Protein AF-A0A6N7X0H2-F1 (afdb_monomer_lite)

InterPro domains:
  IPR018573 Restriction endonuclease, type II, AlwI [PF09491] (35-147)

Secondary structure (DSSP, 8-state):
---HHHHHHHHHHHTHHHHHHT----SSS---SHHHHHHHHHHHHHHHHHHHHHHHHHTSSEEE-TTS-EEE-GGGHHHHHHHHHHS--SPP-SS--HHHHHHHHT-TT-S--GGGSHHHHHHHHHHTT----TTS-HHHHHHHHHHHHHHHHHHHHHHHHHHHHT--

Foldseek 3Di:
DPDPVNQLVVLCVVCVVVQVVQPLDDDPDDDRHPSSSSVVVVVVVVVVVVVVVVVVVVVVQWDDDVPRDIDGDPLCVVQVVCCVVQPDPDDDDPPDDPVVVCCVVPDPPPPPTLLVDQVSLQVSQVVLPHGDDPPDDSVVSVVVSVVSVVVVVVVVVVVVVVVVVVVD

Organism: Streptococcus alactolyticus (NCBI:txid29389)

Radius of gyration: 22.99 Å; chains: 1; bounding box: 48×60×55 Å

Structure (mmCIF, N/CA/C/O backbone):
data_AF-A0A6N7X0H2-F1
#
_entry.id   AF-A0A6N7X0H2-F1
#
loop_
_atom_site.group_PDB
_atom_site.id
_atom_site.type_symbol
_atom_site.label_atom_id
_atom_site.label_alt_id
_atom_site.label_comp_id
_atom_site.label_asym_id
_atom_site.label_entity_id
_atom_site.label_seq_id
_atom_site.pdbx_PDB_ins_code
_atom_site.Cartn_x
_atom_site.Cartn_y
_atom_site.Cartn_z
_atom_site.occupancy
_atom_site.B_iso_or_equiv
_atom_site.auth_seq_id
_atom_site.auth_comp_id
_atom_site.auth_asym_id
_atom_site.auth_atom_id
_atom_site.pdbx_PDB_model_num
ATOM 1 N N . MET A 1 1 ? -10.252 18.148 11.008 1.00 48.66 1 MET A N 1
ATOM 2 C CA . MET A 1 1 ? -10.198 17.078 12.023 1.00 48.66 1 MET A CA 1
ATOM 3 C C . MET A 1 1 ? -11.648 16.725 12.256 1.00 48.66 1 MET A C 1
ATOM 5 O O . MET A 1 1 ? -12.401 17.660 12.492 1.00 48.66 1 MET A O 1
ATOM 9 N N . PHE A 1 2 ? -12.069 15.478 12.023 1.00 58.56 2 PHE A N 1
ATOM 10 C CA . PHE A 1 2 ? -13.426 15.099 12.422 1.00 58.56 2 PHE A CA 1
ATOM 11 C C . PHE A 1 2 ? -13.515 15.310 13.927 1.00 58.56 2 PHE A C 1
ATOM 13 O O . PHE A 1 2 ? -12.590 14.937 14.649 1.00 58.56 2 PHE A O 1
ATOM 20 N N . ASP A 1 3 ? -14.557 16.001 14.350 1.00 81.06 3 ASP A N 1
ATOM 21 C CA . ASP A 1 3 ? -14.792 16.275 15.751 1.00 81.06 3 ASP A CA 1
ATOM 22 C C . ASP A 1 3 ? -14.958 14.948 16.522 1.00 81.06 3 ASP A C 1
ATOM 24 O O . ASP A 1 3 ? -15.542 13.984 16.016 1.00 81.06 3 ASP A O 1
ATOM 28 N N . TYR A 1 4 ? -14.359 14.876 17.712 1.00 80.06 4 TYR A N 1
ATOM 29 C CA . TYR A 1 4 ? -14.315 13.655 18.517 1.00 80.06 4 TYR A CA 1
ATOM 30 C C . TYR A 1 4 ? -15.725 13.201 18.907 1.00 80.06 4 TYR A C 1
ATOM 32 O O . TYR A 1 4 ? -16.016 12.004 18.870 1.00 80.06 4 TYR A O 1
ATOM 40 N N . GLU A 1 5 ? -16.615 14.146 19.214 1.00 83.00 5 GLU A N 1
ATOM 41 C CA . GLU A 1 5 ? -18.004 13.840 19.560 1.00 83.00 5 GLU A CA 1
ATOM 42 C C . GLU A 1 5 ? -18.747 13.250 18.360 1.00 83.00 5 GLU A C 1
ATOM 44 O O . GLU A 1 5 ? -19.445 12.244 18.489 1.00 83.00 5 GLU A O 1
ATOM 49 N N . THR A 1 6 ? -18.512 13.796 17.165 1.00 85.50 6 THR A N 1
ATOM 50 C CA . THR A 1 6 ? -19.048 13.245 15.913 1.00 85.50 6 THR A CA 1
ATOM 51 C C . THR A 1 6 ? -18.608 11.791 15.696 1.00 85.50 6 THR A C 1
ATOM 53 O O . THR A 1 6 ? -19.434 10.929 15.397 1.00 85.50 6 THR A O 1
ATOM 56 N N . GLN A 1 7 ? -17.318 11.488 15.879 1.00 83.00 7 GLN A N 1
ATOM 57 C CA . GLN A 1 7 ? -16.803 10.119 15.742 1.00 83.00 7 GLN A CA 1
ATOM 58 C C . GLN A 1 7 ? -17.394 9.175 16.792 1.00 83.00 7 GLN A C 1
ATOM 60 O O . GLN A 1 7 ? -17.749 8.040 16.476 1.00 83.00 7 GLN A O 1
ATOM 65 N N . LEU A 1 8 ? -17.521 9.649 18.031 1.00 83.44 8 LEU A N 1
ATOM 66 C CA . LEU A 1 8 ? -18.106 8.885 19.121 1.00 83.44 8 LEU A CA 1
ATOM 67 C C . LEU A 1 8 ? -19.571 8.530 18.839 1.00 83.44 8 LEU A C 1
ATOM 69 O O . LEU A 1 8 ? -19.976 7.402 19.106 1.00 83.44 8 LEU A O 1
ATOM 73 N N . ASN A 1 9 ? -20.347 9.454 18.271 1.00 86.06 9 ASN A N 1
ATOM 74 C CA . ASN A 1 9 ? -21.750 9.216 17.929 1.00 86.06 9 ASN A CA 1
ATOM 75 C C . ASN A 1 9 ? -21.906 8.167 16.820 1.00 86.06 9 ASN A C 1
ATOM 77 O O . ASN A 1 9 ? -22.662 7.217 17.001 1.00 86.06 9 ASN A O 1
ATOM 81 N N . VAL A 1 10 ? -21.120 8.258 15.741 1.00 87.94 10 VAL A N 1
ATOM 82 C CA . VAL A 1 10 ? -21.112 7.234 14.675 1.00 87.94 10 VAL A CA 1
ATOM 83 C C . VAL A 1 10 ? -20.763 5.856 15.238 1.00 87.94 10 VAL A C 1
ATOM 85 O O . VAL A 1 10 ? -21.373 4.851 14.885 1.00 87.94 10 VAL A O 1
ATOM 88 N N . PHE A 1 11 ? -19.783 5.793 16.139 1.00 86.62 11 PHE A N 1
ATOM 89 C CA . PHE A 1 11 ? -19.382 4.533 16.754 1.00 86.62 11 PHE A CA 1
ATOM 90 C C . PHE A 1 11 ? -20.461 3.981 17.700 1.00 86.62 11 PHE A C 1
ATOM 92 O O . PHE A 1 11 ? -20.690 2.774 17.702 1.00 86.62 11 PHE A O 1
ATOM 99 N N . LYS A 1 12 ? -21.171 4.830 18.453 1.00 85.44 12 LYS A N 1
ATOM 100 C CA . LYS A 1 12 ? -22.314 4.392 19.273 1.00 85.44 12 LYS A CA 1
ATOM 101 C C . LYS A 1 12 ? -23.411 3.754 18.425 1.00 85.44 12 LYS A C 1
ATOM 103 O O . LYS A 1 12 ? -23.966 2.745 18.840 1.00 85.44 12 LYS A O 1
ATOM 108 N N . GLU A 1 13 ? -23.692 4.311 17.250 1.00 90.00 13 GLU A N 1
ATOM 109 C CA . GLU A 1 13 ? -24.655 3.728 16.312 1.00 90.00 13 GLU A CA 1
ATOM 110 C C . GLU A 1 13 ? -24.152 2.398 15.736 1.00 90.00 13 GLU A C 1
ATOM 112 O O . GLU A 1 13 ? -24.878 1.406 15.761 1.00 90.00 13 GLU A O 1
ATOM 117 N N . LEU A 1 14 ? -22.894 2.349 15.280 1.00 89.94 14 LEU A N 1
ATOM 118 C CA . LEU A 1 14 ? -22.295 1.159 14.665 1.00 89.94 14 LEU A CA 1
ATOM 119 C C . LEU A 1 14 ? -22.231 -0.047 15.614 1.00 89.94 14 LEU A C 1
ATOM 121 O O . LEU A 1 14 ? -22.337 -1.181 15.161 1.00 89.94 14 LEU A O 1
ATOM 125 N N . TYR A 1 15 ? -22.028 0.202 16.909 1.00 89.50 15 TYR A N 1
ATOM 126 C CA . TYR A 1 15 ? -21.874 -0.824 17.944 1.00 89.50 15 TYR A CA 1
ATOM 127 C C . TYR A 1 15 ? -23.073 -0.887 18.904 1.00 89.50 15 TYR A C 1
ATOM 129 O O . TYR A 1 15 ? -22.933 -1.343 20.042 1.00 89.50 15 TYR A O 1
ATOM 137 N N . ASN A 1 16 ? -24.239 -0.385 18.489 1.00 90.38 16 ASN A N 1
ATOM 138 C CA . ASN A 1 16 ? -25.418 -0.304 19.351 1.00 90.38 16 ASN A CA 1
ATOM 139 C C . ASN A 1 16 ? -25.868 -1.683 19.866 1.00 90.38 16 ASN A C 1
ATOM 141 O O . ASN A 1 16 ? -26.259 -1.813 21.022 1.00 90.38 16 ASN A O 1
ATOM 145 N N . ASP A 1 17 ? -25.756 -2.720 19.040 1.00 91.31 17 ASP A N 1
ATOM 146 C CA . ASP A 1 17 ? -26.008 -4.115 19.408 1.00 91.31 17 ASP A CA 1
ATOM 147 C C . ASP A 1 17 ? -25.116 -4.574 20.575 1.00 91.31 17 ASP A C 1
ATOM 149 O O . ASP A 1 17 ? -25.614 -5.070 21.585 1.00 91.31 17 ASP A O 1
ATOM 153 N N . ILE A 1 18 ? -23.807 -4.325 20.491 1.00 88.25 18 ILE A N 1
ATOM 154 C CA . ILE A 1 18 ? -22.844 -4.658 21.549 1.00 88.25 18 ILE A CA 1
ATOM 155 C C . ILE A 1 18 ? -23.145 -3.865 22.826 1.00 88.25 18 ILE A C 1
ATOM 157 O O . ILE A 1 18 ? -23.057 -4.403 23.931 1.00 88.25 18 ILE A O 1
ATOM 161 N N . ILE A 1 19 ? -23.517 -2.589 22.682 1.00 87.69 19 ILE A N 1
ATOM 162 C CA . ILE A 1 19 ? -23.865 -1.720 23.811 1.00 87.69 19 ILE A CA 1
ATOM 163 C C . ILE A 1 19 ? -25.116 -2.230 24.529 1.00 87.69 19 ILE A C 1
ATOM 165 O O . ILE A 1 19 ? -25.112 -2.298 25.758 1.00 87.69 19 ILE A O 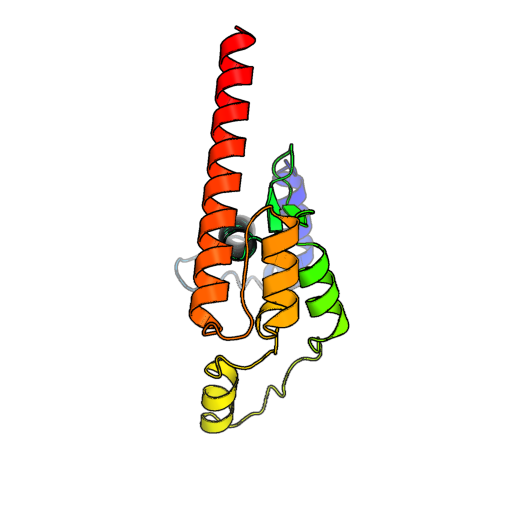1
ATOM 169 N N . GLN A 1 20 ? -26.155 -2.623 23.789 1.00 90.25 20 GLN A N 1
ATOM 170 C CA . GLN A 1 20 ? -27.385 -3.183 24.358 1.00 90.25 20 GLN A CA 1
ATOM 171 C C . GLN A 1 20 ? -27.148 -4.528 25.049 1.00 90.25 20 GLN A C 1
ATOM 173 O O . GLN A 1 20 ? -27.754 -4.801 26.082 1.00 90.25 20 GLN A O 1
ATOM 178 N N . LEU A 1 21 ? -26.236 -5.343 24.515 1.00 91.38 21 LEU A N 1
ATOM 179 C CA . LEU A 1 21 ? -25.823 -6.606 25.128 1.00 91.38 21 LEU A CA 1
ATOM 180 C C . LEU A 1 21 ? -24.943 -6.414 26.375 1.00 91.38 21 LEU A C 1
ATOM 182 O O . LEU A 1 21 ? -24.752 -7.363 27.133 1.00 91.38 21 LEU A O 1
ATOM 186 N N . GLY A 1 22 ? -24.387 -5.216 26.591 1.00 88.00 22 GLY A N 1
ATOM 187 C CA . GLY A 1 22 ? -23.476 -4.926 27.700 1.00 88.00 22 GLY A CA 1
ATOM 188 C C . GLY A 1 22 ? -22.136 -5.666 27.617 1.00 88.00 22 GLY A C 1
ATOM 189 O O . GLY A 1 22 ? -21.403 -5.728 28.605 1.00 88.00 22 GLY A O 1
ATOM 190 N N . ASP A 1 23 ? -21.797 -6.239 26.456 1.00 86.75 23 ASP A N 1
ATOM 191 C CA . ASP A 1 23 ? -20.585 -7.038 26.282 1.00 86.75 23 ASP A CA 1
ATOM 192 C C . ASP A 1 23 ? -19.384 -6.166 25.897 1.00 86.75 23 ASP A C 1
ATOM 194 O O . ASP A 1 23 ? -18.944 -6.101 24.748 1.00 86.75 23 ASP A O 1
ATOM 198 N N . PHE A 1 24 ? -18.824 -5.483 26.894 1.00 88.88 24 PHE A N 1
ATOM 199 C CA . PHE A 1 24 ? -17.668 -4.605 26.705 1.00 88.88 24 PHE A CA 1
ATOM 200 C C . PHE A 1 24 ? -16.322 -5.326 26.806 1.00 88.88 24 PHE A C 1
ATOM 202 O O . PHE A 1 24 ? -15.279 -4.674 26.889 1.00 88.88 24 PHE A O 1
ATOM 209 N N . ARG A 1 25 ? -16.289 -6.663 26.800 1.00 86.81 25 ARG A N 1
ATOM 210 C CA . ARG A 1 25 ? -15.037 -7.410 26.971 1.00 86.81 25 ARG A CA 1
ATOM 211 C C . ARG A 1 25 ? -14.032 -7.034 25.877 1.00 86.81 25 ARG A C 1
ATOM 213 O O . ARG A 1 25 ? -14.336 -7.025 24.685 1.00 86.81 25 ARG A O 1
ATOM 220 N N . THR A 1 26 ? -12.801 -6.716 26.283 1.00 84.94 26 THR A N 1
ATOM 221 C CA . THR A 1 26 ? -11.688 -6.478 25.352 1.00 84.94 26 THR A CA 1
ATOM 222 C C . THR A 1 26 ? -10.487 -7.334 25.725 1.00 84.94 26 THR A C 1
ATOM 224 O O . THR A 1 26 ? -10.320 -7.691 26.886 1.00 84.94 26 THR A O 1
ATOM 227 N N . ARG A 1 27 ? -9.659 -7.673 24.729 1.00 83.62 27 ARG A N 1
ATOM 228 C CA . ARG A 1 27 ? -8.566 -8.650 24.858 1.00 83.62 27 ARG A CA 1
ATOM 229 C C . ARG A 1 27 ? -7.528 -8.291 25.927 1.00 83.62 27 ARG A C 1
ATOM 231 O O . ARG A 1 27 ? -7.004 -9.182 26.577 1.00 83.62 27 ARG A O 1
ATOM 238 N N . GLU A 1 28 ? -7.185 -7.011 26.047 1.00 81.62 28 GLU A N 1
ATOM 239 C CA . GLU A 1 28 ? -5.992 -6.580 26.795 1.00 81.62 28 GLU A CA 1
ATOM 240 C C . GLU A 1 28 ? -6.303 -5.991 28.167 1.00 81.62 28 GLU A C 1
ATOM 242 O O . GLU A 1 28 ? -5.530 -6.166 29.101 1.00 81.62 28 GLU A O 1
ATOM 247 N N . THR A 1 29 ? -7.410 -5.260 28.298 1.00 85.25 29 THR A N 1
ATOM 248 C CA . THR A 1 29 ? -7.769 -4.572 29.542 1.00 85.25 29 THR A CA 1
ATOM 249 C C . THR A 1 29 ? -9.263 -4.664 29.786 1.00 85.25 29 THR A C 1
ATOM 251 O O . THR A 1 29 ? -10.060 -4.667 28.847 1.00 85.25 29 THR A O 1
ATOM 254 N N . GLU A 1 30 ? -9.655 -4.692 31.055 1.00 86.50 30 GLU A N 1
ATOM 255 C CA . GLU A 1 30 ? -11.063 -4.617 31.422 1.00 86.50 30 GLU A CA 1
ATOM 256 C C . GLU A 1 30 ? -11.678 -3.303 30.905 1.00 86.50 30 GLU A C 1
ATOM 258 O O . GLU A 1 30 ? -11.019 -2.257 30.840 1.00 86.50 30 GLU A O 1
ATOM 263 N N . THR A 1 31 ? -12.930 -3.372 30.472 1.00 89.06 31 THR A N 1
ATOM 264 C CA . THR A 1 31 ? -13.722 -2.231 30.011 1.00 89.06 31 THR A CA 1
ATOM 265 C C . THR A 1 31 ? -15.097 -2.391 30.623 1.00 89.06 31 THR A C 1
ATOM 267 O O . THR A 1 31 ? -15.698 -3.454 30.470 1.00 89.06 31 THR A O 1
ATOM 270 N N . LYS A 1 32 ? -15.581 -1.372 31.332 1.00 86.31 32 LYS A N 1
ATOM 271 C CA . LYS A 1 32 ? -16.813 -1.500 32.126 1.00 86.31 32 LYS A CA 1
ATOM 272 C C . LYS A 1 32 ? -17.966 -0.697 31.558 1.00 86.31 32 LYS A C 1
ATOM 274 O O . LYS A 1 32 ? -19.117 -0.973 31.875 1.00 86.31 32 LYS A O 1
ATOM 279 N N . THR A 1 33 ? -17.663 0.290 30.722 1.00 88.25 33 THR A N 1
ATOM 280 C CA . THR A 1 33 ? -18.663 1.209 30.185 1.00 88.25 33 THR A CA 1
ATOM 281 C C . THR A 1 33 ? -18.622 1.258 28.664 1.00 88.25 33 THR A C 1
ATOM 283 O O . THR A 1 33 ? -17.577 1.056 28.036 1.00 88.25 33 THR A O 1
ATOM 286 N N . ALA A 1 34 ? -19.764 1.602 28.067 1.00 86.44 34 ALA A N 1
ATOM 287 C CA . ALA A 1 34 ? -19.864 1.847 26.634 1.00 86.44 34 ALA A CA 1
ATOM 288 C C . ALA A 1 34 ? -18.897 2.954 26.179 1.00 86.44 34 ALA A C 1
ATOM 290 O O . ALA A 1 34 ? -18.275 2.839 25.128 1.00 86.44 34 ALA A O 1
ATOM 291 N N . GLU A 1 35 ? -18.711 4.009 26.978 1.00 85.06 35 GLU A N 1
ATOM 292 C CA . GLU A 1 35 ? -17.813 5.113 26.631 1.00 85.06 35 GLU A CA 1
ATOM 293 C C . GLU A 1 35 ? -16.341 4.679 26.593 1.00 85.06 35 GLU A C 1
ATOM 295 O O . GLU A 1 35 ? -15.628 4.992 25.638 1.00 85.06 35 GLU A O 1
ATOM 300 N N . GLU A 1 36 ? -15.881 3.918 27.590 1.00 87.69 36 GLU A N 1
ATOM 301 C CA . GLU A 1 36 ? -14.529 3.348 27.589 1.00 87.69 36 GLU A CA 1
ATOM 302 C C . GLU A 1 36 ? -14.325 2.397 26.406 1.00 87.69 36 GLU A C 1
ATOM 304 O O . GLU A 1 36 ? -13.279 2.433 25.750 1.00 87.69 36 GLU A O 1
ATOM 309 N N . TYR A 1 37 ? -15.334 1.577 26.102 1.00 88.69 37 TYR A N 1
ATOM 310 C CA . TYR A 1 37 ? -15.314 0.655 24.972 1.00 88.69 37 TYR A CA 1
ATOM 311 C C . TYR A 1 37 ? -15.165 1.412 23.648 1.00 88.69 37 TYR A C 1
ATOM 313 O O . TYR A 1 37 ? -14.268 1.112 22.855 1.00 88.69 37 TYR A O 1
ATOM 321 N N . MET A 1 38 ? -15.956 2.468 23.448 1.00 88.12 38 MET A N 1
ATOM 322 C CA . MET A 1 38 ? -15.879 3.325 22.264 1.00 88.12 38 MET A CA 1
ATOM 323 C C . MET A 1 38 ? -14.546 4.071 22.166 1.00 88.12 38 MET A C 1
ATOM 325 O O . MET A 1 38 ? -13.936 4.091 21.096 1.00 88.12 38 MET A O 1
ATOM 329 N N . LYS A 1 39 ? -14.031 4.620 23.275 1.00 86.25 39 LYS A N 1
ATOM 330 C CA . LYS A 1 39 ? -12.702 5.257 23.322 1.00 86.25 39 LYS A CA 1
ATOM 331 C C . LYS A 1 39 ? -11.605 4.303 22.857 1.00 86.25 39 LYS A C 1
ATOM 333 O O . LYS A 1 39 ? -10.765 4.687 22.041 1.00 86.25 39 LYS A O 1
ATOM 338 N N . LYS A 1 40 ? -11.628 3.051 23.326 1.00 89.31 40 LYS A N 1
ATOM 339 C CA . LYS A 1 40 ? -10.673 2.022 22.889 1.00 89.31 40 LYS A CA 1
ATOM 340 C C . LYS A 1 40 ? -10.825 1.713 21.397 1.00 89.31 40 LYS A C 1
ATOM 342 O O . LYS A 1 40 ? -9.819 1.661 20.695 1.00 89.31 40 LYS A O 1
ATOM 347 N N . LYS A 1 41 ? -12.053 1.564 20.886 1.00 88.44 41 LYS A N 1
ATOM 348 C CA . LYS A 1 41 ? -12.305 1.312 19.453 1.00 88.44 41 LYS A CA 1
ATOM 349 C C . LYS A 1 41 ? -11.817 2.454 18.560 1.00 88.44 41 LYS A C 1
ATOM 351 O O . LYS A 1 41 ? -11.157 2.179 17.561 1.00 88.44 41 LYS A O 1
ATOM 356 N N . LEU A 1 42 ? -12.071 3.706 18.941 1.00 88.50 42 LEU A N 1
ATOM 357 C CA . LEU A 1 42 ? -11.600 4.889 18.214 1.00 88.50 42 LEU A CA 1
ATOM 358 C C . LEU A 1 42 ? -10.073 4.969 18.177 1.00 88.50 42 LEU A C 1
ATOM 360 O O . LEU A 1 42 ? -9.497 5.181 17.111 1.00 88.50 42 LEU A O 1
ATOM 364 N N . ARG A 1 43 ? -9.411 4.746 19.319 1.00 88.44 43 ARG A N 1
ATOM 365 C CA . ARG A 1 43 ? -7.944 4.713 19.385 1.00 88.44 43 ARG A CA 1
ATOM 366 C C . ARG A 1 43 ? -7.374 3.625 18.477 1.00 88.44 43 ARG A C 1
ATOM 368 O O . ARG A 1 43 ? -6.542 3.926 17.629 1.00 88.44 43 ARG A O 1
ATOM 375 N N . ASN A 1 44 ? -7.887 2.399 18.594 1.00 89.38 44 ASN A N 1
ATOM 376 C CA . ASN A 1 44 ? -7.438 1.278 17.770 1.00 89.38 44 ASN A CA 1
ATOM 377 C C . ASN A 1 44 ? -7.640 1.571 16.277 1.00 89.38 44 ASN A C 1
ATOM 379 O O . ASN A 1 44 ? -6.760 1.296 15.467 1.00 89.38 44 ASN A O 1
ATOM 383 N N . TRP A 1 45 ? -8.779 2.157 15.899 1.00 89.00 45 TRP A N 1
ATOM 384 C CA . TRP A 1 45 ? -9.037 2.556 14.517 1.00 89.00 45 TRP A CA 1
ATOM 385 C C . TRP A 1 45 ? -8.019 3.587 14.012 1.00 89.00 45 TRP A C 1
ATOM 387 O O . TRP A 1 45 ? -7.530 3.463 12.887 1.00 89.00 45 TRP A O 1
ATOM 397 N N . GLY A 1 46 ? -7.636 4.551 14.854 1.00 88.81 46 GLY A N 1
ATOM 398 C CA . GLY A 1 46 ? -6.544 5.485 14.578 1.00 88.81 46 GLY A CA 1
ATOM 399 C C . GLY A 1 46 ? -5.204 4.781 14.349 1.00 88.81 46 GLY A C 1
ATOM 400 O O . GLY A 1 46 ? -4.546 5.041 13.341 1.00 88.81 46 GLY A O 1
ATOM 401 N N . ASP A 1 47 ? -4.839 3.840 15.222 1.00 91.44 47 ASP A N 1
ATOM 402 C CA . ASP A 1 47 ? -3.582 3.080 15.134 1.00 91.44 47 ASP A CA 1
ATOM 403 C C . ASP A 1 47 ? -3.509 2.214 13.863 1.00 91.44 47 ASP A C 1
ATOM 405 O O . ASP A 1 47 ? -2.484 2.186 13.165 1.00 91.44 47 ASP A O 1
ATOM 409 N N . TYR A 1 48 ? -4.611 1.538 13.515 1.00 92.38 48 TYR A N 1
ATOM 410 C CA . TYR A 1 48 ? -4.725 0.790 12.261 1.00 92.38 48 TYR A CA 1
ATOM 411 C C . TYR A 1 48 ? -4.645 1.719 11.049 1.00 92.38 48 TYR A C 1
ATOM 413 O O . TYR A 1 48 ? -3.915 1.423 10.103 1.00 92.38 48 TYR A O 1
ATOM 421 N N . THR A 1 49 ? -5.337 2.861 11.085 1.00 90.81 49 THR A N 1
ATOM 422 C CA . THR A 1 49 ? -5.321 3.850 9.996 1.00 90.81 49 THR A CA 1
ATOM 423 C C . THR A 1 49 ? -3.909 4.375 9.749 1.00 90.81 49 THR A C 1
ATOM 425 O O . THR A 1 49 ? -3.438 4.374 8.611 1.00 90.81 49 THR A O 1
ATOM 428 N N . ASP A 1 50 ? -3.194 4.765 10.802 1.00 89.88 50 ASP A N 1
ATOM 429 C CA . ASP A 1 50 ? -1.816 5.248 10.707 1.00 89.88 50 ASP A CA 1
ATOM 430 C C . ASP A 1 50 ? -0.863 4.163 10.169 1.00 89.88 50 ASP A C 1
ATOM 432 O O . ASP A 1 50 ? -0.009 4.421 9.314 1.00 89.88 50 ASP A O 1
ATOM 436 N N . SER A 1 51 ? -1.061 2.911 10.582 1.00 93.81 51 SER A N 1
ATOM 437 C CA . SER A 1 51 ? -0.288 1.770 10.079 1.00 93.81 51 SER A CA 1
ATOM 438 C C . SER A 1 51 ? -0.551 1.489 8.595 1.00 93.81 51 SER A C 1
ATOM 440 O O . SER A 1 51 ? 0.401 1.333 7.825 1.00 93.81 51 SER A O 1
ATOM 442 N N . ILE A 1 52 ? -1.813 1.524 8.157 1.00 92.94 52 ILE A N 1
ATOM 443 C CA . ILE A 1 52 ? -2.191 1.413 6.739 1.00 92.94 52 ILE A CA 1
ATOM 444 C C . ILE A 1 52 ? -1.572 2.562 5.935 1.00 92.94 52 ILE A C 1
ATOM 446 O O . ILE A 1 52 ? -1.003 2.338 4.866 1.00 92.94 52 ILE A O 1
ATOM 450 N N . PHE A 1 53 ? -1.606 3.790 6.459 1.00 91.12 53 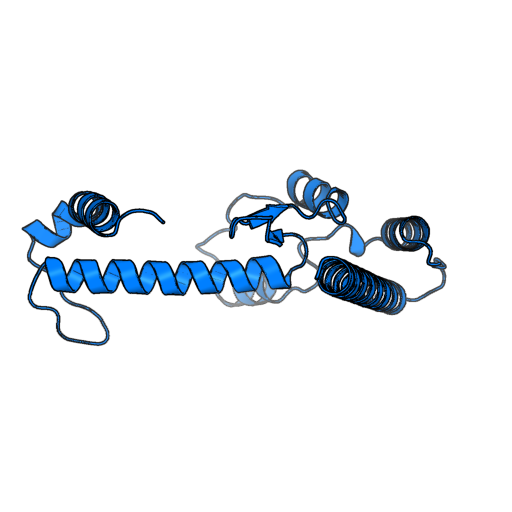PHE A N 1
ATOM 451 C CA . PHE A 1 53 ? -1.012 4.956 5.803 1.00 91.12 53 PHE A CA 1
ATOM 452 C C . PHE A 1 53 ? 0.497 4.778 5.618 1.00 91.12 53 PHE A C 1
ATOM 454 O O . PHE A 1 53 ? 1.021 5.079 4.542 1.00 91.12 53 PHE A O 1
ATOM 461 N N . ARG A 1 54 ? 1.205 4.256 6.626 1.00 8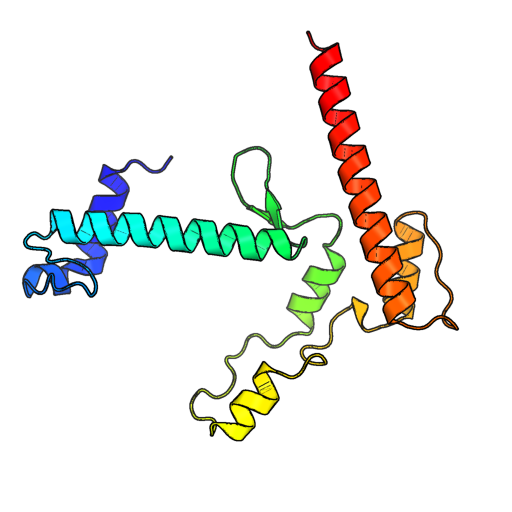9.88 54 ARG A N 1
ATOM 462 C CA . ARG A 1 54 ? 2.635 3.933 6.511 1.00 89.88 54 ARG A CA 1
ATOM 463 C C . ARG A 1 54 ? 2.902 2.902 5.419 1.00 89.88 54 ARG A C 1
ATOM 465 O O . ARG A 1 54 ? 3.762 3.156 4.575 1.00 89.88 54 ARG A O 1
ATOM 472 N N . ILE A 1 55 ? 2.153 1.798 5.393 1.00 93.75 55 ILE A N 1
ATOM 473 C CA . ILE A 1 55 ? 2.308 0.734 4.387 1.00 93.75 55 ILE A CA 1
ATOM 474 C C . ILE A 1 55 ? 2.055 1.289 2.982 1.00 93.75 55 ILE A C 1
ATOM 476 O O . ILE A 1 55 ? 2.927 1.195 2.117 1.00 93.75 55 ILE A O 1
ATOM 480 N N . LEU A 1 56 ? 0.917 1.958 2.766 1.00 92.38 56 LEU A N 1
ATOM 481 C CA . LEU A 1 56 ? 0.570 2.562 1.477 1.00 92.38 56 LEU A CA 1
ATOM 482 C C . LEU A 1 56 ? 1.643 3.546 1.006 1.00 92.38 56 LEU A C 1
ATOM 484 O O . LEU A 1 56 ? 2.000 3.557 -0.170 1.00 92.38 56 LEU A O 1
ATOM 488 N N . ARG A 1 57 ? 2.216 4.347 1.908 1.00 89.62 57 ARG A N 1
ATOM 489 C CA . ARG A 1 57 ? 3.292 5.282 1.554 1.00 89.62 57 ARG A CA 1
ATOM 490 C C . ARG A 1 57 ? 4.623 4.601 1.265 1.00 89.62 57 ARG A C 1
ATOM 492 O O . ARG A 1 57 ? 5.355 5.089 0.403 1.00 89.62 57 ARG A O 1
ATOM 499 N N . ALA A 1 58 ? 4.941 3.509 1.956 1.00 90.56 58 ALA A N 1
ATOM 500 C CA . ALA A 1 58 ? 6.155 2.734 1.714 1.00 90.56 58 ALA A CA 1
ATOM 501 C C . ALA A 1 58 ? 6.172 2.149 0.295 1.00 90.56 58 ALA A C 1
ATOM 503 O O . ALA A 1 58 ? 7.229 2.118 -0.333 1.00 90.56 58 ALA A O 1
ATOM 504 N N . THR A 1 59 ? 5.000 1.805 -0.258 1.00 90.00 59 THR A N 1
ATOM 505 C CA . THR A 1 59 ? 4.896 1.361 -1.657 1.00 90.00 59 THR A CA 1
ATOM 506 C C . THR A 1 59 ? 5.379 2.414 -2.652 1.00 90.00 59 THR A C 1
ATOM 508 O O . THR A 1 59 ? 5.812 2.057 -3.740 1.00 90.00 59 THR A O 1
ATOM 511 N N . GLY A 1 60 ? 5.282 3.709 -2.320 1.00 89.50 60 GLY A N 1
ATOM 512 C CA . GLY A 1 60 ? 5.603 4.839 -3.191 1.00 89.50 60 GLY A CA 1
ATOM 513 C C . GLY A 1 60 ? 4.575 5.146 -4.290 1.00 89.50 60 GLY A C 1
ATOM 514 O O . GLY A 1 60 ? 4.779 6.116 -5.022 1.00 89.50 60 GLY A O 1
ATOM 515 N N . VAL A 1 61 ? 3.504 4.354 -4.440 1.00 92.06 61 VAL A N 1
ATOM 516 C CA . VAL A 1 61 ? 2.390 4.663 -5.364 1.00 92.06 61 VAL A CA 1
ATOM 517 C C . VAL A 1 61 ? 1.356 5.598 -4.735 1.00 92.06 61 VAL A C 1
ATOM 519 O O . VAL A 1 61 ? 0.682 6.335 -5.451 1.00 92.06 61 VAL A O 1
ATOM 522 N N . VAL A 1 62 ? 1.296 5.647 -3.403 1.00 93.25 62 VAL A N 1
ATOM 523 C CA . VAL A 1 62 ? 0.495 6.606 -2.636 1.00 93.25 62 VAL A CA 1
ATOM 524 C C . VAL A 1 62 ? 1.421 7.603 -1.937 1.00 93.25 62 VAL A C 1
ATOM 526 O O . VAL A 1 62 ? 2.440 7.240 -1.346 1.00 93.25 62 VAL A O 1
ATOM 529 N N . VAL A 1 63 ? 1.078 8.888 -1.997 1.00 90.12 63 VAL A N 1
ATOM 530 C CA . VAL A 1 63 ? 1.843 9.987 -1.394 1.00 90.12 63 VAL A CA 1
ATOM 531 C C . VAL A 1 63 ? 0.929 10.906 -0.589 1.00 90.12 63 VAL A C 1
ATOM 533 O O . VAL A 1 63 ? -0.284 10.899 -0.764 1.00 90.12 63 VAL A O 1
ATOM 536 N N . PHE A 1 64 ? 1.505 11.715 0.302 1.00 85.81 64 PHE A N 1
ATOM 537 C CA . PHE A 1 64 ? 0.729 12.764 0.960 1.00 85.81 64 PHE A CA 1
ATOM 538 C C . PHE A 1 64 ? 0.505 13.940 0.016 1.00 85.81 64 PHE A C 1
ATOM 540 O O . PHE A 1 64 ? 1.435 14.400 -0.654 1.00 85.81 64 PHE A O 1
ATOM 547 N N . SER A 1 65 ? -0.721 14.446 0.014 1.00 81.44 65 SER A N 1
ATOM 548 C CA . SER A 1 65 ? -1.082 15.712 -0.604 1.00 81.44 65 SER A CA 1
ATOM 549 C C . SER A 1 65 ? -0.653 16.901 0.275 1.00 81.44 65 SER A C 1
ATOM 551 O O . SER A 1 65 ? -0.183 16.750 1.412 1.00 81.44 65 SER A O 1
ATOM 553 N N . LYS A 1 66 ? -0.871 18.118 -0.233 1.00 71.19 66 LYS A N 1
ATOM 554 C CA . LYS A 1 66 ? -0.883 19.329 0.594 1.00 71.19 66 LYS A CA 1
ATOM 555 C C . LYS A 1 66 ? -2.178 19.328 1.423 1.00 71.19 66 LYS A C 1
ATOM 557 O O . LYS A 1 66 ? -3.202 19.777 0.933 1.00 71.19 66 LYS A O 1
ATOM 562 N N . GLY A 1 67 ? -2.138 18.794 2.645 1.00 68.06 67 GLY A N 1
ATOM 563 C CA . GLY A 1 67 ? -3.307 18.804 3.543 1.00 68.06 67 GLY A CA 1
ATOM 564 C C . GLY A 1 67 ? -3.514 17.568 4.420 1.00 68.06 67 GLY A C 1
ATOM 565 O O . GLY A 1 67 ? -4.614 17.380 4.922 1.00 68.06 67 GLY A O 1
ATOM 566 N N . ARG A 1 68 ? -2.489 16.723 4.619 1.00 71.44 68 ARG A N 1
ATOM 567 C CA . ARG A 1 68 ? -2.583 15.466 5.398 1.00 71.44 68 ARG A CA 1
ATOM 568 C C . ARG A 1 68 ? -3.555 14.426 4.812 1.00 71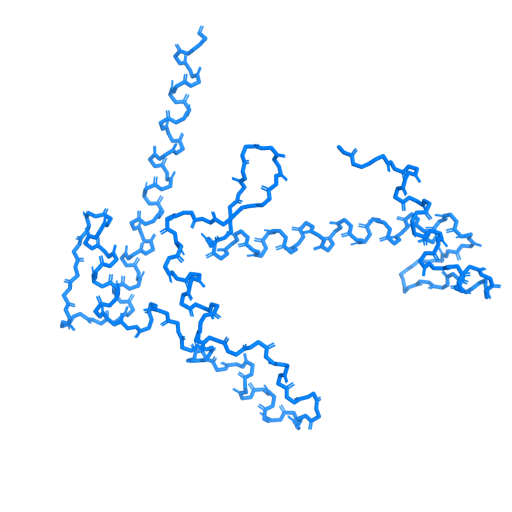.44 68 ARG A C 1
ATOM 570 O O . ARG A 1 68 ? -3.957 13.513 5.523 1.00 71.44 68 ARG A O 1
ATOM 577 N N . THR A 1 69 ? -3.898 14.518 3.526 1.00 82.50 69 THR A N 1
ATOM 578 C CA . THR A 1 69 ? -4.645 13.462 2.822 1.00 82.50 69 THR A CA 1
ATOM 579 C C . THR A 1 69 ? -3.710 12.595 1.984 1.00 82.50 69 THR A C 1
ATOM 581 O O . THR A 1 69 ? -2.598 13.008 1.636 1.00 82.50 69 THR A O 1
ATOM 584 N N . LEU A 1 70 ? -4.144 11.375 1.674 1.00 89.12 70 LEU A N 1
ATOM 585 C CA . LEU A 1 70 ? -3.463 10.501 0.724 1.00 89.12 70 LEU A CA 1
ATOM 586 C C . LEU A 1 70 ? -3.898 10.846 -0.702 1.00 89.12 70 LEU A C 1
ATOM 588 O O . LEU A 1 70 ? -5.056 11.165 -0.954 1.00 89.12 70 LEU A O 1
ATOM 592 N N . THR A 1 71 ? -2.960 10.777 -1.637 1.00 92.19 71 THR A N 1
ATOM 593 C CA . THR A 1 71 ? -3.223 10.910 -3.068 1.00 92.19 71 THR A CA 1
ATOM 594 C C . THR A 1 71 ? -2.371 9.929 -3.858 1.00 92.19 71 THR A C 1
ATOM 596 O O . THR A 1 71 ? -1.332 9.454 -3.392 1.00 92.19 71 THR A O 1
ATOM 599 N N . ILE A 1 72 ? -2.814 9.632 -5.071 1.00 93.25 72 ILE A N 1
ATOM 600 C CA . ILE A 1 72 ? -2.079 8.806 -6.017 1.00 93.25 72 ILE A CA 1
ATOM 601 C C . ILE A 1 72 ? -0.854 9.579 -6.527 1.00 93.25 72 ILE A C 1
ATOM 603 O O . ILE A 1 72 ? -0.932 10.752 -6.893 1.00 93.25 72 ILE A O 1
ATOM 607 N N . SER A 1 73 ? 0.297 8.910 -6.565 1.00 91.31 73 SER A N 1
ATOM 608 C CA . SER A 1 73 ? 1.520 9.462 -7.137 1.00 91.31 73 SER A CA 1
ATOM 609 C C . SER A 1 73 ? 1.374 9.644 -8.647 1.00 91.31 73 SER A C 1
ATOM 611 O O . SER A 1 73 ? 1.310 8.670 -9.397 1.00 91.31 73 SER A O 1
ATOM 613 N N . SER A 1 74 ? 1.404 10.893 -9.112 1.00 90.25 74 SER A N 1
ATOM 614 C CA . SER A 1 74 ? 1.409 11.198 -10.547 1.00 90.25 74 SER A CA 1
ATOM 615 C C . SER A 1 74 ? 2.643 10.646 -11.266 1.00 90.25 74 SER A C 1
ATOM 617 O O . SER A 1 74 ? 2.562 10.306 -12.439 1.00 90.25 74 SER A O 1
ATOM 619 N N .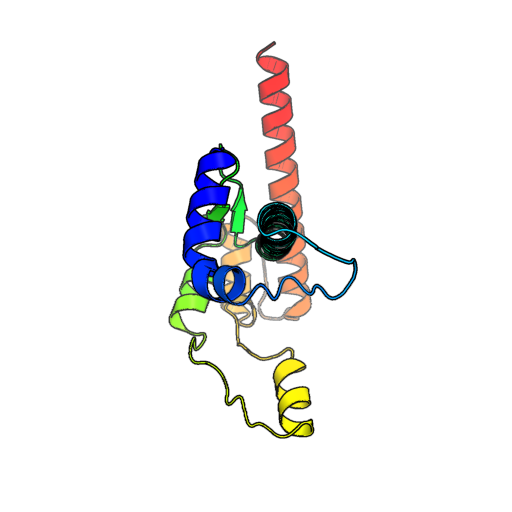 GLU A 1 75 ? 3.769 10.483 -10.563 1.00 88.88 75 GLU A N 1
ATOM 620 C CA . GLU A 1 75 ? 4.997 9.895 -11.121 1.00 88.88 75 GLU A CA 1
ATOM 621 C C . GLU A 1 75 ? 4.910 8.378 -11.321 1.00 88.88 75 GLU A C 1
ATOM 623 O O . GLU A 1 75 ? 5.801 7.800 -11.938 1.00 88.88 75 GLU A O 1
ATOM 628 N N . ARG A 1 76 ? 3.882 7.723 -10.767 1.00 91.88 76 ARG A N 1
ATOM 629 C CA . ARG A 1 76 ? 3.687 6.266 -10.848 1.00 91.88 76 ARG A CA 1
ATOM 630 C C . ARG A 1 76 ? 2.291 5.888 -11.332 1.00 91.88 76 ARG A C 1
ATOM 632 O O . ARG A 1 76 ? 1.806 4.795 -11.049 1.00 91.88 76 ARG A O 1
ATOM 639 N N . ILE A 1 77 ? 1.641 6.793 -12.062 1.00 93.44 77 ILE A N 1
ATOM 640 C CA . ILE A 1 77 ? 0.266 6.595 -12.519 1.00 93.44 77 ILE A CA 1
ATOM 641 C C . ILE A 1 77 ? 0.132 5.390 -13.457 1.00 93.44 77 ILE A C 1
ATOM 643 O O . ILE A 1 77 ? -0.864 4.676 -13.381 1.00 93.44 77 ILE A O 1
ATOM 647 N N . ASP A 1 78 ? 1.138 5.115 -14.288 1.00 93.56 78 ASP A N 1
ATOM 648 C CA . ASP A 1 78 ? 1.100 3.995 -15.235 1.00 93.56 78 ASP A CA 1
ATOM 649 C C . ASP A 1 78 ? 1.181 2.638 -14.530 1.00 93.56 78 ASP A C 1
ATOM 651 O O . ASP A 1 78 ? 0.473 1.706 -14.903 1.00 93.56 78 ASP A O 1
ATOM 655 N N . GLU A 1 79 ? 1.959 2.542 -13.450 1.00 94.38 79 GLU A N 1
ATOM 656 C CA . GLU A 1 79 ? 2.021 1.339 -12.612 1.00 94.38 79 GLU A CA 1
ATOM 657 C C . GLU A 1 79 ? 0.678 1.071 -11.928 1.00 94.38 79 GLU A C 1
ATOM 659 O O . GLU A 1 79 ? 0.221 -0.066 -11.875 1.00 94.38 79 GLU A O 1
ATOM 664 N N . ILE A 1 80 ? 0.002 2.123 -11.460 1.00 94.56 80 ILE A N 1
ATOM 665 C CA . ILE A 1 80 ? -1.316 2.007 -10.823 1.00 94.56 80 ILE A CA 1
ATOM 666 C C . ILE A 1 80 ? -2.377 1.614 -11.847 1.00 94.56 80 ILE A C 1
ATOM 668 O O . ILE A 1 80 ? -3.169 0.711 -11.592 1.00 94.56 80 ILE A O 1
ATOM 672 N N . LYS A 1 81 ? -2.382 2.252 -13.023 1.00 95.94 81 LYS A N 1
ATOM 673 C CA . LYS A 1 81 ? -3.273 1.877 -14.129 1.00 95.94 81 LYS A CA 1
ATOM 674 C C . LYS A 1 81 ? -3.069 0.423 -14.533 1.00 95.94 81 LYS A C 1
ATOM 676 O O . LYS A 1 81 ? -4.047 -0.267 -14.805 1.00 95.94 81 LYS A O 1
ATOM 681 N N . TYR A 1 82 ? -1.820 -0.036 -14.562 1.00 95.94 82 TYR A N 1
ATOM 682 C CA . TYR A 1 82 ? -1.507 -1.429 -14.833 1.00 95.94 82 TYR A CA 1
ATOM 683 C C . TYR A 1 82 ? -2.090 -2.345 -13.756 1.00 95.94 82 TYR A C 1
ATOM 685 O O . TYR A 1 82 ? -2.848 -3.241 -14.109 1.00 95.94 82 TYR A O 1
ATOM 693 N N . ILE A 1 83 ? -1.822 -2.081 -12.469 1.00 94.62 83 ILE A N 1
ATOM 694 C CA . ILE A 1 83 ? -2.361 -2.874 -11.350 1.00 94.62 83 ILE A CA 1
ATOM 695 C C . ILE A 1 83 ? -3.885 -2.963 -11.447 1.00 94.62 83 ILE A C 1
ATOM 697 O O . ILE A 1 83 ? -4.437 -4.054 -11.495 1.00 94.62 83 ILE A O 1
ATOM 701 N N . LEU A 1 84 ? -4.567 -1.823 -11.583 1.00 94.44 84 LEU A N 1
ATOM 702 C CA . LEU A 1 84 ? -6.027 -1.778 -11.666 1.00 94.44 84 LEU A CA 1
ATOM 703 C C . LEU A 1 84 ? -6.590 -2.524 -12.882 1.00 94.44 84 LEU A C 1
ATOM 705 O O . LEU A 1 84 ? -7.742 -2.949 -12.838 1.00 94.44 84 LEU A O 1
ATOM 709 N N . LYS A 1 85 ? -5.823 -2.644 -13.969 1.00 95.81 85 LYS A N 1
ATOM 710 C CA . LYS A 1 85 ? -6.253 -3.311 -15.203 1.00 95.81 85 LYS A CA 1
ATOM 711 C C . LYS A 1 85 ? -5.907 -4.801 -15.236 1.00 95.81 85 LYS A C 1
ATOM 713 O O . LYS A 1 85 ? -6.580 -5.545 -15.943 1.00 95.81 85 LYS A O 1
ATOM 718 N N . LYS A 1 86 ? -4.810 -5.209 -14.598 1.00 94.94 86 LYS A N 1
ATOM 719 C CA . LYS A 1 86 ? -4.186 -6.526 -14.794 1.00 94.94 86 LYS A CA 1
ATOM 720 C C . LYS A 1 86 ? -4.209 -7.419 -13.568 1.00 94.94 86 LYS A C 1
ATOM 722 O O . LYS A 1 86 ? -4.166 -8.628 -13.743 1.00 94.94 86 LYS A O 1
ATOM 727 N N . VAL A 1 87 ? -4.266 -6.841 -12.374 1.00 92.44 87 VAL A N 1
ATOM 728 C CA . VAL A 1 87 ? -4.334 -7.607 -11.132 1.00 92.44 87 VAL A CA 1
ATOM 729 C C . VAL A 1 87 ? -5.798 -7.857 -10.811 1.00 92.44 87 VAL A C 1
ATOM 731 O O . VAL A 1 87 ? -6.601 -6.917 -10.799 1.00 92.44 87 VAL A O 1
ATOM 734 N N . ASP A 1 88 ? -6.129 -9.126 -10.585 1.00 90.69 88 ASP A N 1
ATOM 735 C CA . ASP A 1 88 ? -7.462 -9.521 -10.156 1.00 90.69 88 ASP A CA 1
ATOM 736 C C . ASP A 1 88 ? -7.773 -8.924 -8.776 1.00 90.69 88 ASP A C 1
ATOM 738 O O . ASP A 1 88 ? -6.895 -8.772 -7.924 1.00 90.69 88 ASP A O 1
ATOM 742 N N . ARG A 1 89 ? -9.024 -8.518 -8.589 1.00 89.56 89 ARG A N 1
ATOM 743 C CA . ARG A 1 89 ? -9.526 -7.922 -7.347 1.00 89.56 89 ARG A CA 1
ATOM 744 C C . ARG A 1 89 ? -10.438 -8.877 -6.594 1.00 89.56 89 ARG A C 1
ATOM 746 O O . ARG A 1 89 ? -10.829 -8.553 -5.474 1.00 89.56 89 ARG A O 1
ATOM 753 N N . GLU A 1 90 ? -10.780 -10.002 -7.212 1.00 89.56 90 GLU A N 1
ATOM 754 C CA . GLU A 1 90 ? -11.529 -11.053 -6.555 1.00 89.56 90 GLU A CA 1
ATOM 755 C C . GLU A 1 90 ? -10.702 -11.671 -5.430 1.00 89.56 90 GLU A C 1
ATOM 757 O O . GLU A 1 90 ? -9.478 -11.814 -5.500 1.00 89.56 90 GLU A O 1
ATOM 762 N N . ILE A 1 91 ? -11.396 -12.003 -4.346 1.00 83.25 91 ILE A N 1
ATOM 763 C CA . ILE A 1 91 ? -10.782 -12.631 -3.185 1.00 83.25 91 ILE A CA 1
ATOM 764 C C . ILE A 1 91 ? -10.424 -14.066 -3.575 1.00 83.25 91 ILE A C 1
ATOM 766 O O . ILE A 1 91 ? -11.278 -14.832 -4.019 1.00 83.25 91 ILE A O 1
ATOM 770 N N . VAL A 1 92 ? -9.158 -14.439 -3.390 1.00 83.56 92 VAL A N 1
ATOM 771 C CA . VAL A 1 92 ? -8.716 -15.827 -3.570 1.00 83.56 92 VAL A CA 1
ATOM 772 C C . VAL A 1 92 ? -9.426 -16.727 -2.559 1.00 83.56 92 VAL A C 1
ATOM 774 O O . VAL A 1 92 ? -9.698 -16.299 -1.439 1.00 83.56 92 VAL A O 1
ATOM 777 N N . CYS A 1 93 ? -9.731 -17.968 -2.959 1.00 81.94 93 CYS A N 1
ATOM 778 C CA . CYS A 1 93 ? -10.462 -18.941 -2.145 1.00 81.94 93 CYS A CA 1
ATOM 779 C C . CYS A 1 93 ? -10.000 -18.939 -0.677 1.00 81.94 93 CYS A C 1
ATOM 781 O O . CYS A 1 93 ? -8.832 -19.193 -0.382 1.00 81.94 93 CYS A O 1
ATOM 783 N N . THR A 1 94 ? -10.932 -18.668 0.239 1.00 83.06 94 THR A N 1
ATOM 784 C CA . THR A 1 94 ? -10.662 -18.614 1.683 1.00 83.06 94 THR A CA 1
ATOM 785 C C . THR A 1 94 ? -10.581 -19.993 2.331 1.00 83.06 94 THR A C 1
ATOM 787 O O . THR A 1 94 ? -10.104 -20.099 3.455 1.00 83.06 94 THR A O 1
ATOM 790 N N . ASP A 1 95 ? -11.041 -21.034 1.635 1.00 89.31 95 ASP A N 1
ATOM 791 C CA . ASP A 1 95 ? -11.040 -22.429 2.094 1.00 89.31 95 ASP A CA 1
ATOM 792 C C . ASP A 1 95 ? -9.921 -23.237 1.413 1.00 89.31 95 ASP A C 1
ATOM 794 O O . ASP A 1 95 ? -10.111 -24.317 0.856 1.00 89.31 95 ASP A O 1
ATOM 798 N N . MET A 1 96 ? -8.732 -22.640 1.369 1.00 91.94 96 MET A N 1
ATOM 799 C CA . MET A 1 96 ? -7.529 -23.253 0.820 1.00 91.94 96 MET A CA 1
ATOM 800 C C . MET A 1 96 ? -6.798 -24.030 1.919 1.00 91.94 96 MET A C 1
ATOM 802 O O . MET A 1 96 ? -6.690 -23.566 3.056 1.00 91.94 96 MET A O 1
ATOM 806 N N . ASN A 1 97 ? -6.255 -25.207 1.591 1.00 95.00 97 ASN A N 1
ATOM 807 C CA . ASN A 1 97 ? -5.419 -25.926 2.550 1.00 95.00 97 ASN A CA 1
ATOM 808 C C . ASN A 1 97 ? -4.132 -25.137 2.853 1.00 95.00 97 ASN A C 1
ATOM 810 O O . ASN A 1 97 ? -3.708 -24.261 2.098 1.00 95.00 97 ASN A O 1
ATOM 814 N N . ARG A 1 98 ? -3.485 -25.466 3.973 1.00 94.50 98 ARG A N 1
ATOM 815 C CA . ARG A 1 98 ? -2.341 -24.693 4.464 1.00 94.50 98 ARG A CA 1
ATOM 816 C C . ARG A 1 98 ? -1.166 -24.633 3.479 1.00 94.50 98 ARG A C 1
ATOM 818 O O . ARG A 1 98 ? -0.563 -23.572 3.344 1.00 94.50 98 ARG A O 1
ATOM 825 N N . ASN A 1 99 ? -0.854 -25.741 2.809 1.00 95.06 99 ASN A N 1
ATOM 826 C CA . ASN A 1 99 ? 0.285 -25.814 1.892 1.00 95.06 99 ASN A CA 1
ATOM 827 C C . ASN A 1 99 ? 0.055 -24.940 0.659 1.00 95.06 99 ASN A C 1
ATOM 829 O O . ASN A 1 99 ? 0.941 -24.180 0.276 1.00 95.06 99 ASN A O 1
ATOM 833 N N . ASP A 1 100 ? -1.142 -25.006 0.080 1.00 92.94 100 ASP A N 1
ATOM 834 C CA . ASP A 1 100 ? -1.510 -24.185 -1.072 1.00 92.94 100 ASP A CA 1
ATOM 835 C C . ASP A 1 100 ? -1.519 -22.697 -0.699 1.00 92.94 100 ASP A C 1
ATOM 837 O O . ASP A 1 100 ? -1.023 -21.866 -1.463 1.00 92.94 100 ASP A O 1
ATOM 841 N N . PHE A 1 101 ? -1.996 -22.356 0.506 1.00 92.31 101 PHE A N 1
ATOM 842 C CA . PHE A 1 101 ? -1.970 -20.978 0.998 1.00 92.31 101 PHE A CA 1
ATOM 843 C C . PHE A 1 101 ? -0.541 -20.454 1.135 1.00 92.31 101 PHE A C 1
ATOM 845 O O . PHE A 1 101 ? -0.243 -19.353 0.672 1.00 92.31 101 PHE A O 1
ATOM 852 N N . ASP A 1 102 ? 0.348 -21.240 1.748 1.00 93.12 102 ASP A N 1
ATOM 853 C CA . ASP A 1 102 ? 1.745 -20.855 1.934 1.00 93.12 102 ASP A CA 1
ATOM 854 C C . ASP A 1 102 ? 2.459 -20.700 0.581 1.00 93.12 102 ASP A C 1
ATOM 856 O O . ASP A 1 102 ? 3.183 -19.721 0.386 1.00 93.12 102 ASP A O 1
ATOM 860 N N . LEU A 1 103 ? 2.208 -21.596 -0.382 1.00 93.12 103 LEU A N 1
ATOM 861 C CA . LEU A 1 103 ? 2.722 -21.475 -1.751 1.00 93.12 103 LEU A CA 1
ATOM 862 C C . LEU A 1 103 ? 2.210 -20.211 -2.449 1.00 93.12 103 LEU A C 1
ATOM 864 O O . LEU A 1 103 ? 2.982 -19.533 -3.124 1.00 93.12 103 LEU A O 1
ATOM 868 N N . TYR A 1 104 ? 0.933 -19.871 -2.270 1.00 90.38 104 TYR A N 1
ATOM 869 C CA . TYR A 1 104 ? 0.335 -18.681 -2.865 1.00 90.38 104 TYR A CA 1
ATOM 870 C C . TYR A 1 104 ? 0.898 -17.387 -2.255 1.00 90.38 104 TYR A C 1
ATOM 872 O O . TYR A 1 104 ? 1.428 -16.544 -2.978 1.00 90.38 104 TYR A O 1
ATOM 880 N N . ILE A 1 105 ? 0.830 -17.226 -0.927 1.00 90.88 105 ILE A N 1
ATOM 881 C CA . ILE A 1 105 ? 1.181 -15.966 -0.248 1.00 90.88 105 ILE A CA 1
ATOM 882 C C . ILE A 1 105 ? 2.686 -15.665 -0.274 1.00 90.88 105 ILE A C 1
ATOM 884 O O . ILE A 1 105 ? 3.085 -14.508 -0.141 1.00 90.88 105 ILE A O 1
ATOM 888 N N . SER A 1 106 ? 3.527 -16.694 -0.426 1.00 93.44 106 SER A N 1
ATOM 889 C CA . SER A 1 106 ? 4.986 -16.545 -0.482 1.00 93.44 106 SER A CA 1
ATOM 890 C C . SER A 1 106 ? 5.552 -16.435 -1.899 1.00 93.44 106 SER A C 1
ATOM 892 O O . SER A 1 106 ? 6.758 -16.230 -2.039 1.00 93.44 106 SER A O 1
ATOM 894 N N . ASN A 1 107 ? 4.724 -16.532 -2.944 1.00 92.81 107 ASN A N 1
ATOM 895 C CA . ASN A 1 107 ? 5.189 -16.454 -4.324 1.00 92.81 107 ASN A CA 1
ATOM 896 C C . ASN A 1 107 ? 5.599 -15.012 -4.692 1.00 92.81 107 ASN A C 1
ATOM 898 O O . ASN A 1 107 ? 4.739 -14.139 -4.799 1.00 92.81 107 ASN A O 1
ATOM 902 N N . PRO A 1 108 ? 6.891 -14.733 -4.958 1.00 90.75 108 PRO A N 1
ATOM 903 C CA . PRO A 1 108 ? 7.348 -13.385 -5.292 1.00 90.75 108 PRO A CA 1
ATOM 904 C C . PRO A 1 108 ? 7.080 -12.989 -6.753 1.00 90.75 108 PRO A C 1
ATOM 906 O O . PRO A 1 108 ? 7.390 -11.861 -7.139 1.00 90.75 108 PRO A O 1
ATOM 909 N N . HIS A 1 109 ? 6.581 -13.914 -7.579 1.00 90.94 109 HIS A N 1
ATOM 910 C CA . HIS A 1 109 ? 6.290 -13.699 -8.998 1.00 90.94 109 HIS A CA 1
ATOM 911 C C . HIS A 1 109 ? 4.820 -13.368 -9.268 1.00 90.94 109 HIS A C 1
ATOM 913 O O . HIS A 1 109 ? 4.476 -13.052 -10.405 1.00 90.94 109 HIS A O 1
ATOM 919 N N . GLU A 1 110 ? 3.979 -13.409 -8.235 1.00 90.44 110 GLU A N 1
ATOM 920 C CA . GLU A 1 110 ? 2.573 -13.038 -8.311 1.00 90.44 110 GLU A CA 1
ATOM 921 C C . GLU A 1 110 ? 2.262 -11.873 -7.352 1.00 90.44 110 GLU A C 1
ATOM 923 O O . GLU A 1 110 ? 2.762 -11.842 -6.226 1.00 90.44 110 GLU A O 1
ATOM 928 N N . PRO A 1 111 ? 1.424 -10.905 -7.764 1.00 92.06 111 PRO A N 1
ATOM 929 C CA . PRO A 1 111 ? 0.944 -10.712 -9.129 1.00 92.06 111 PRO A CA 1
ATOM 930 C C . PRO A 1 111 ? 2.053 -10.177 -10.048 1.00 92.06 111 PRO A C 1
ATOM 932 O O . PRO A 1 111 ? 2.910 -9.411 -9.608 1.00 92.06 111 PRO A O 1
ATOM 935 N N . ILE A 1 112 ? 1.992 -10.496 -11.342 1.00 93.44 112 ILE A N 1
ATOM 936 C CA . ILE A 1 112 ? 2.894 -9.896 -12.339 1.00 93.44 112 ILE A CA 1
ATOM 937 C C . ILE A 1 112 ? 2.634 -8.384 -12.417 1.00 93.44 112 ILE A C 1
ATOM 939 O O . ILE A 1 112 ? 1.520 -7.941 -12.705 1.00 93.44 112 ILE A O 1
ATOM 943 N N . LEU A 1 113 ? 3.668 -7.575 -12.192 1.00 93.50 113 LEU A N 1
ATOM 944 C CA . LEU A 1 113 ? 3.614 -6.116 -12.194 1.00 93.50 113 LEU A CA 1
ATOM 945 C C . LEU A 1 113 ? 4.226 -5.517 -13.468 1.00 93.50 113 LEU A C 1
ATOM 947 O O . LEU A 1 113 ? 5.002 -6.137 -14.193 1.00 93.50 113 LEU A O 1
ATOM 951 N N . LEU A 1 114 ? 3.937 -4.235 -13.724 1.00 93.88 114 LEU A N 1
ATOM 952 C CA . LEU A 1 114 ? 4.482 -3.513 -14.883 1.00 93.88 114 LEU A CA 1
ATOM 953 C C . LEU A 1 114 ? 6.021 -3.523 -14.918 1.00 93.88 114 LEU A C 1
ATOM 955 O O . LEU A 1 114 ? 6.624 -3.553 -15.989 1.00 93.88 114 LEU A O 1
ATOM 959 N N . ASN A 1 115 ? 6.662 -3.493 -13.749 1.00 91.62 115 ASN A N 1
ATOM 960 C CA . ASN A 1 115 ? 8.116 -3.493 -13.612 1.00 91.62 115 ASN A CA 1
ATOM 961 C C . ASN A 1 115 ? 8.742 -4.898 -13.674 1.00 91.62 115 ASN A C 1
ATOM 963 O O . ASN A 1 115 ? 9.958 -5.001 -13.530 1.00 91.62 115 ASN A O 1
ATOM 967 N N . ASP A 1 116 ? 7.961 -5.956 -13.895 1.00 93.31 116 ASP A N 1
ATOM 968 C CA . ASP A 1 116 ? 8.476 -7.293 -14.227 1.00 93.31 116 ASP A CA 1
ATOM 969 C C . ASP A 1 116 ? 8.777 -7.444 -15.726 1.00 93.31 116 ASP A C 1
ATOM 971 O O . ASP A 1 116 ? 9.403 -8.411 -16.154 1.00 93.31 116 ASP A O 1
ATOM 975 N N . ASN A 1 117 ? 8.415 -6.445 -16.536 1.00 94.50 117 ASN A N 1
ATOM 976 C CA . ASN A 1 117 ? 8.760 -6.372 -17.949 1.00 94.50 117 ASN A CA 1
ATOM 977 C C . ASN A 1 117 ? 9.956 -5.426 -18.184 1.00 94.50 117 ASN A C 1
ATOM 979 O O . ASN A 1 117 ? 9.902 -4.234 -17.861 1.00 94.50 117 ASN A O 1
ATOM 983 N N . LYS A 1 118 ? 11.034 -5.943 -18.794 1.00 95.25 118 LYS A N 1
ATOM 984 C CA . LYS A 1 118 ? 12.263 -5.174 -19.066 1.00 95.25 118 LYS A CA 1
ATOM 985 C C . LYS A 1 118 ? 12.026 -3.960 -19.965 1.00 95.25 118 LYS A C 1
ATOM 987 O O . LYS A 1 118 ? 12.511 -2.880 -19.643 1.00 95.25 118 LYS A O 1
ATOM 992 N N . ASP A 1 119 ? 11.247 -4.093 -21.035 1.00 94.69 119 ASP A N 1
ATOM 993 C CA . ASP A 1 119 ? 10.985 -2.975 -21.953 1.00 94.69 119 ASP A CA 1
ATOM 994 C C . ASP A 1 119 ? 10.250 -1.828 -21.248 1.00 94.69 119 ASP A C 1
ATOM 996 O O . ASP A 1 119 ? 10.547 -0.652 -21.457 1.00 94.69 119 ASP A O 1
ATOM 1000 N N . SER A 1 120 ? 9.316 -2.164 -20.358 1.00 94.44 120 SER A N 1
ATOM 1001 C CA . SER A 1 120 ? 8.577 -1.198 -19.542 1.00 94.44 120 SER A CA 1
ATOM 1002 C C . SER A 1 120 ? 9.491 -0.499 -18.531 1.00 94.44 120 SER A C 1
ATOM 1004 O O . SER A 1 120 ? 9.401 0.719 -18.349 1.00 94.44 120 SER A O 1
ATOM 1006 N N . LEU A 1 121 ? 10.419 -1.238 -17.912 1.00 95.06 121 LEU A N 1
ATOM 1007 C CA . LEU A 1 121 ? 11.454 -0.678 -17.036 1.00 95.06 121 LEU A CA 1
ATOM 1008 C C . LEU A 1 121 ? 12.379 0.288 -17.778 1.00 95.06 121 LEU A C 1
ATOM 1010 O O . LEU A 1 121 ? 12.641 1.377 -17.271 1.00 95.06 121 LEU A O 1
ATOM 1014 N N . ILE A 1 122 ? 12.854 -0.094 -18.965 1.00 95.44 122 ILE A N 1
ATOM 1015 C CA . ILE A 1 122 ? 13.749 0.726 -19.789 1.00 95.44 122 ILE A CA 1
ATOM 1016 C C . ILE A 1 122 ? 13.044 2.020 -20.192 1.00 95.44 122 ILE A C 1
ATOM 1018 O O . ILE A 1 122 ? 13.558 3.097 -19.901 1.00 95.44 122 ILE A O 1
ATOM 1022 N N . LYS A 1 123 ? 11.813 1.936 -20.713 1.00 93.94 123 LYS A N 1
ATOM 1023 C CA . LYS A 1 123 ? 10.993 3.120 -21.029 1.00 93.94 123 LYS A CA 1
ATOM 1024 C C . LYS A 1 123 ? 10.798 4.033 -19.817 1.00 93.94 123 LYS A C 1
ATOM 1026 O O . LYS A 1 123 ? 10.843 5.256 -19.930 1.00 93.94 123 LYS A O 1
ATOM 1031 N N . THR A 1 124 ? 10.592 3.448 -18.636 1.00 93.38 124 THR A N 1
ATOM 1032 C CA . THR A 1 124 ? 10.447 4.217 -17.392 1.00 93.38 124 THR A CA 1
ATOM 1033 C C . THR A 1 124 ? 11.758 4.886 -16.978 1.00 93.38 124 THR A C 1
ATOM 1035 O O . THR A 1 124 ? 11.739 6.014 -16.498 1.00 93.38 124 THR A O 1
ATOM 1038 N N . LEU A 1 125 ? 12.900 4.215 -17.149 1.00 94.44 125 LEU A N 1
ATOM 1039 C CA . LEU A 1 125 ? 14.222 4.786 -16.887 1.00 94.44 125 LEU A CA 1
ATOM 1040 C C . LEU A 1 125 ? 14.515 5.956 -17.831 1.00 94.44 125 LEU A C 1
ATOM 1042 O O . LEU A 1 125 ? 14.949 7.010 -17.368 1.00 94.44 125 LEU A O 1
ATOM 1046 N N . GLU A 1 126 ? 14.226 5.803 -19.120 1.00 93.44 126 GLU A N 1
ATOM 1047 C CA . GLU A 1 126 ? 14.402 6.846 -20.134 1.00 93.44 126 GLU A CA 1
ATOM 1048 C C . GLU A 1 126 ? 13.527 8.070 -19.846 1.00 93.44 126 GLU A C 1
ATOM 1050 O O . GLU A 1 126 ? 14.023 9.199 -19.834 1.00 93.44 126 GLU A O 1
ATOM 1055 N N . SER A 1 127 ? 12.249 7.868 -19.501 1.00 90.56 127 SER A N 1
ATOM 1056 C CA . SER A 1 127 ? 11.321 8.974 -19.215 1.00 90.56 127 SER A CA 1
ATOM 1057 C C . SER A 1 127 ? 11.732 9.821 -18.005 1.00 90.56 127 SER A C 1
ATOM 1059 O O . SER A 1 127 ? 11.399 11.007 -17.921 1.00 90.56 127 SER A O 1
ATOM 1061 N N . ILE A 1 128 ? 12.497 9.249 -17.070 1.00 89.81 128 ILE A N 1
ATOM 1062 C CA . ILE A 1 128 ? 13.033 9.970 -15.909 1.00 89.81 128 ILE A CA 1
ATOM 1063 C C . ILE A 1 128 ? 14.466 10.482 -16.109 1.00 89.81 128 ILE A C 1
ATOM 1065 O O . ILE A 1 128 ? 15.028 11.034 -15.154 1.00 89.81 128 ILE A O 1
ATOM 1069 N N . GLY A 1 129 ? 15.019 10.368 -17.322 1.00 88.50 129 GLY A N 1
ATOM 1070 C CA . GLY A 1 129 ? 16.347 10.863 -17.701 1.00 88.50 129 GLY 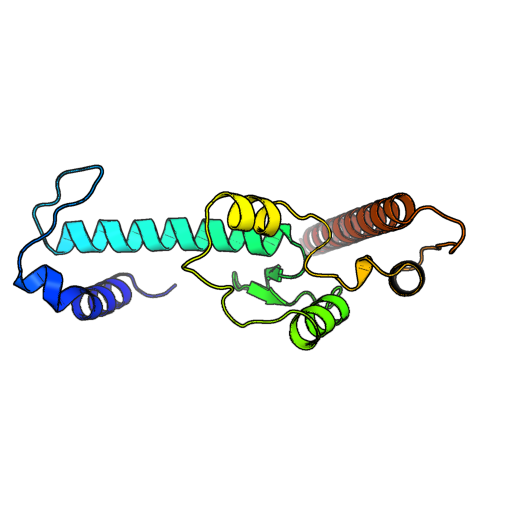A CA 1
ATOM 1071 C C . GLY A 1 129 ? 17.498 9.921 -17.338 1.00 88.50 129 GLY A C 1
ATOM 1072 O O . GLY A 1 129 ? 18.609 10.380 -17.083 1.00 88.50 129 GLY A O 1
ATOM 1073 N N . SER A 1 130 ? 17.224 8.623 -17.241 1.00 92.94 130 SER A N 1
ATOM 1074 C CA . SER A 1 130 ? 18.214 7.558 -17.070 1.00 92.94 130 SER A CA 1
ATOM 1075 C C . SER A 1 130 ? 18.288 6.697 -18.338 1.00 92.94 130 SER A C 1
ATOM 1077 O O . SER A 1 130 ? 17.734 7.058 -19.370 1.00 92.94 130 SER A O 1
ATOM 1079 N N . PHE A 1 131 ? 18.993 5.572 -18.274 1.00 91.50 131 PHE A N 1
ATOM 1080 C CA . PHE A 1 131 ? 19.144 4.640 -19.386 1.00 91.50 131 PHE A CA 1
ATOM 1081 C C . PHE A 1 131 ? 19.011 3.199 -18.891 1.00 91.50 131 PHE A C 1
ATOM 1083 O O . PHE A 1 131 ? 19.302 2.877 -17.730 1.00 91.50 131 PHE A O 1
ATOM 1090 N N . GLY A 1 132 ? 18.588 2.320 -19.789 1.00 89.50 132 GLY A N 1
ATOM 1091 C CA . GLY A 1 132 ? 18.545 0.886 -19.560 1.00 89.50 132 GLY A CA 1
ATOM 1092 C C . GLY A 1 132 ? 18.839 0.138 -20.850 1.00 89.50 132 GLY A C 1
ATOM 1093 O O . GLY A 1 132 ? 18.594 0.644 -21.941 1.00 89.50 132 GLY A O 1
ATOM 1094 N N . ASN A 1 133 ? 19.391 -1.060 -20.721 1.00 90.44 133 ASN A N 1
ATOM 1095 C CA . ASN A 1 133 ? 19.669 -1.942 -21.842 1.00 90.44 133 ASN A CA 1
ATOM 1096 C C . ASN A 1 133 ? 19.004 -3.300 -21.592 1.00 90.44 133 ASN A C 1
ATOM 1098 O O . ASN A 1 133 ? 19.083 -3.852 -20.499 1.00 90.44 133 ASN A O 1
ATOM 1102 N N . ASN A 1 134 ? 18.361 -3.860 -22.618 1.00 90.44 134 ASN A N 1
ATOM 1103 C CA . ASN A 1 134 ? 17.628 -5.121 -22.504 1.00 90.44 134 ASN A CA 1
ATOM 1104 C C . ASN A 1 134 ? 18.535 -6.339 -22.226 1.00 90.44 134 ASN A C 1
ATOM 1106 O O . ASN A 1 134 ? 18.083 -7.366 -21.716 1.00 90.44 134 ASN A O 1
ATOM 1110 N N . LYS A 1 135 ? 19.839 -6.212 -22.508 1.00 93.19 135 LYS A N 1
ATOM 1111 C CA . LYS A 1 135 ? 20.859 -7.205 -22.141 1.00 93.19 135 LYS A CA 1
ATOM 1112 C C . LYS A 1 135 ? 21.150 -7.237 -20.638 1.00 93.19 135 LYS A C 1
ATOM 1114 O O . LYS A 1 135 ? 21.733 -8.205 -20.164 1.00 93.19 135 LYS A O 1
ATOM 1119 N N . GLU A 1 136 ? 20.776 -6.198 -19.894 1.00 92.81 136 GLU A N 1
ATOM 1120 C CA . GLU A 1 136 ? 20.983 -6.149 -18.449 1.00 92.81 136 GLU A CA 1
ATOM 1121 C C . GLU A 1 136 ? 20.008 -7.071 -17.723 1.00 92.81 136 GLU A C 1
ATOM 1123 O O . GLU A 1 136 ? 18.887 -7.326 -18.175 1.00 92.81 136 GLU A O 1
ATOM 1128 N N . ASP A 1 137 ? 20.437 -7.558 -16.566 1.00 94.94 137 ASP A N 1
ATOM 1129 C CA . ASP A 1 137 ? 19.567 -8.301 -15.673 1.00 94.94 137 ASP A CA 1
ATOM 1130 C C . ASP A 1 137 ? 18.420 -7.415 -15.138 1.00 94.94 137 ASP A C 1
ATOM 1132 O O . ASP A 1 137 ? 18.579 -6.211 -14.901 1.00 94.94 137 ASP A O 1
ATOM 1136 N N . ILE A 1 138 ? 17.236 -8.007 -14.954 1.00 94.12 138 ILE A N 1
ATOM 1137 C CA . ILE A 1 138 ? 16.043 -7.258 -14.542 1.00 94.12 138 ILE A CA 1
ATOM 1138 C C . ILE A 1 138 ? 16.198 -6.646 -13.144 1.00 94.12 138 ILE A C 1
ATOM 1140 O O . ILE A 1 138 ? 15.719 -5.534 -12.904 1.00 94.12 138 ILE A O 1
ATOM 1144 N N . TYR A 1 139 ? 16.902 -7.317 -12.230 1.00 93.94 139 TYR A N 1
ATOM 1145 C CA . TYR A 1 139 ? 17.146 -6.804 -10.887 1.00 93.94 139 TYR A CA 1
ATOM 1146 C C . TYR A 1 139 ? 18.059 -5.579 -10.927 1.00 93.94 139 TYR A C 1
ATOM 1148 O O . TYR A 1 139 ? 17.823 -4.621 -10.188 1.00 93.94 139 TYR A O 1
ATOM 1156 N N . VAL A 1 140 ? 19.030 -5.544 -11.845 1.00 95.75 140 VAL A N 1
ATOM 1157 C CA . VAL A 1 140 ? 19.886 -4.368 -12.075 1.00 95.75 140 VAL A CA 1
ATOM 1158 C C . VAL A 1 140 ? 19.054 -3.175 -12.551 1.00 95.75 140 VAL A C 1
ATOM 1160 O O . VAL A 1 140 ? 19.177 -2.075 -12.000 1.00 95.75 140 VAL A O 1
ATOM 1163 N N . LEU A 1 141 ? 18.150 -3.388 -13.514 1.00 96.19 141 LEU A N 1
ATOM 1164 C CA . LEU A 1 141 ? 17.239 -2.346 -14.004 1.00 96.19 141 LEU A CA 1
ATOM 1165 C C . LEU A 1 141 ? 16.310 -1.830 -12.890 1.00 96.19 141 LEU A C 1
ATOM 1167 O O . LEU A 1 141 ? 16.175 -0.615 -12.709 1.00 96.19 141 LEU A O 1
ATOM 1171 N N . LYS A 1 142 ? 15.720 -2.731 -12.091 1.00 94.94 142 LYS A N 1
ATOM 1172 C CA . LYS A 1 142 ? 14.878 -2.379 -10.930 1.00 94.94 142 LYS A CA 1
ATOM 1173 C C . LYS A 1 142 ? 15.658 -1.588 -9.881 1.00 94.94 142 LYS A C 1
ATOM 1175 O O . LYS A 1 142 ? 15.167 -0.568 -9.389 1.00 94.94 142 LYS A O 1
ATOM 1180 N N . HIS A 1 143 ? 16.877 -2.021 -9.559 1.00 94.94 143 HIS A N 1
ATOM 1181 C CA . HIS A 1 143 ? 17.734 -1.339 -8.595 1.00 94.94 143 HIS A CA 1
ATOM 1182 C C . HIS A 1 143 ? 18.053 0.085 -9.057 1.00 94.94 143 HIS A C 1
ATOM 1184 O O . HIS A 1 143 ? 17.857 1.040 -8.303 1.00 94.94 143 HIS A O 1
ATOM 1190 N N . ARG A 1 144 ? 18.456 0.256 -10.322 1.00 95.00 144 ARG A N 1
ATOM 1191 C CA . ARG A 1 144 ? 18.723 1.577 -10.909 1.00 95.00 144 ARG A CA 1
ATOM 1192 C C . ARG A 1 144 ? 17.496 2.479 -10.866 1.00 95.00 144 ARG A C 1
ATOM 1194 O O . ARG A 1 144 ? 17.604 3.634 -10.451 1.00 95.00 144 ARG A O 1
ATOM 1201 N N . LEU A 1 145 ? 16.330 1.958 -11.247 1.00 94.06 145 LEU A N 1
ATOM 1202 C CA . LEU A 1 145 ? 15.079 2.713 -11.208 1.00 94.06 145 LEU A CA 1
ATOM 1203 C C . LEU A 1 145 ? 14.774 3.208 -9.787 1.00 94.06 145 LEU A C 1
ATOM 1205 O O . LEU A 1 145 ? 14.406 4.371 -9.602 1.00 94.06 145 LEU A O 1
ATOM 1209 N N . ASN A 1 146 ? 14.984 2.362 -8.776 1.00 92.56 146 ASN A N 1
ATOM 1210 C CA . ASN A 1 146 ? 14.822 2.752 -7.380 1.00 92.56 146 ASN A CA 1
ATOM 1211 C C . ASN A 1 146 ? 15.799 3.867 -6.968 1.00 92.56 146 ASN A C 1
ATOM 1213 O O . ASN A 1 146 ? 15.373 4.874 -6.399 1.00 92.56 146 ASN A O 1
ATOM 1217 N N . GLN A 1 147 ? 17.084 3.752 -7.321 1.00 93.44 147 GLN A N 1
ATOM 1218 C CA . GLN A 1 147 ? 18.078 4.794 -7.030 1.00 93.44 147 GLN A CA 1
ATOM 1219 C C . GLN A 1 147 ? 17.703 6.142 -7.658 1.00 93.44 147 GLN A C 1
ATOM 1221 O O . GLN A 1 147 ? 17.740 7.179 -6.992 1.00 93.44 147 GLN A O 1
ATOM 1226 N N . GLN A 1 148 ? 17.253 6.140 -8.916 1.00 93.06 148 GLN A N 1
ATOM 1227 C CA . GLN A 1 148 ? 16.817 7.361 -9.598 1.00 93.06 148 GLN A CA 1
ATOM 1228 C C . GLN A 1 148 ? 15.593 7.996 -8.927 1.00 93.06 148 GLN A C 1
ATOM 1230 O O . GLN A 1 148 ? 15.528 9.218 -8.758 1.00 93.06 148 GLN A O 1
ATOM 1235 N N . ARG A 1 149 ? 14.632 7.182 -8.474 1.00 90.44 149 ARG A N 1
ATOM 1236 C CA . ARG A 1 149 ? 13.468 7.658 -7.708 1.00 90.44 149 ARG A CA 1
ATOM 1237 C C . ARG A 1 149 ? 13.886 8.304 -6.387 1.00 90.44 149 ARG A C 1
ATOM 1239 O O . ARG A 1 149 ? 13.411 9.399 -6.070 1.00 90.44 149 ARG A O 1
ATOM 1246 N N . ILE A 1 150 ? 14.801 7.676 -5.647 1.00 89.81 150 ILE A N 1
ATOM 1247 C CA . ILE A 1 150 ? 15.344 8.214 -4.391 1.00 89.81 150 ILE A CA 1
ATOM 1248 C C . ILE A 1 150 ? 16.050 9.550 -4.645 1.00 89.81 150 ILE A C 1
ATOM 1250 O O . ILE A 1 150 ? 15.740 10.545 -3.982 1.00 89.81 150 ILE A O 1
ATOM 1254 N N . PHE A 1 151 ? 16.926 9.612 -5.650 1.00 90.94 151 PHE A N 1
ATOM 1255 C CA . PHE A 1 151 ? 17.648 10.828 -6.016 1.00 90.94 151 PHE A CA 1
ATOM 1256 C C . PHE A 1 151 ? 16.698 11.983 -6.368 1.00 90.94 151 PHE A C 1
ATOM 1258 O O . PHE A 1 151 ? 16.817 13.093 -5.835 1.00 90.94 151 PHE A O 1
ATOM 1265 N N . ARG A 1 152 ? 15.686 11.728 -7.207 1.00 88.62 152 ARG A N 1
ATOM 1266 C CA . ARG A 1 152 ? 14.675 12.733 -7.580 1.00 88.62 152 ARG A CA 1
ATOM 1267 C C . ARG A 1 152 ? 13.873 13.210 -6.370 1.00 88.62 152 ARG A C 1
ATOM 1269 O O . ARG A 1 152 ? 13.638 14.415 -6.234 1.00 88.62 152 ARG A O 1
ATOM 1276 N N . LYS A 1 153 ? 13.495 12.304 -5.462 1.00 85.56 153 LYS A N 1
ATOM 1277 C CA . LYS A 1 153 ? 12.793 12.645 -4.213 1.00 85.56 153 LYS A CA 1
ATOM 1278 C C . LYS A 1 153 ? 13.641 13.560 -3.324 1.00 85.56 153 LYS A C 1
ATOM 1280 O O . LYS A 1 153 ? 13.135 14.588 -2.868 1.00 85.56 153 LYS A O 1
ATOM 1285 N N . GLN A 1 154 ? 14.924 13.248 -3.136 1.00 88.19 154 GLN A N 1
ATOM 1286 C CA . GLN A 1 154 ? 15.853 14.083 -2.365 1.00 88.19 154 GLN A CA 1
ATOM 1287 C C . GLN A 1 154 ? 16.039 15.466 -3.008 1.00 88.19 154 GLN A C 1
ATOM 1289 O O . GLN A 1 154 ? 15.927 16.484 -2.324 1.00 88.19 154 GLN A O 1
ATOM 1294 N N . LYS A 1 155 ? 16.215 15.528 -4.336 1.00 88.50 155 LYS A N 1
ATOM 1295 C CA . LYS A 1 155 ? 16.320 16.790 -5.091 1.00 88.50 155 LYS A CA 1
ATOM 1296 C C . LYS A 1 155 ? 15.071 17.665 -4.927 1.00 88.50 155 LYS A C 1
ATOM 1298 O O . LYS A 1 155 ? 15.188 18.875 -4.736 1.00 88.50 155 LYS A O 1
ATOM 1303 N N . LYS A 1 156 ? 13.871 17.070 -4.957 1.00 84.56 156 LYS A N 1
ATOM 1304 C CA . LYS A 1 156 ? 12.599 17.774 -4.695 1.00 84.56 156 LYS A CA 1
ATOM 1305 C C . LYS A 1 156 ? 12.464 18.258 -3.252 1.00 84.56 156 LYS A C 1
ATOM 1307 O O . LYS A 1 156 ? 11.809 19.273 -3.034 1.00 84.56 156 LYS A O 1
ATOM 1312 N N . SER A 1 157 ? 13.000 17.526 -2.275 1.00 82.12 157 SER A N 1
ATOM 1313 C CA . SER A 1 157 ? 13.011 17.969 -0.873 1.00 82.12 157 SER A CA 1
ATOM 1314 C C . SER A 1 157 ? 13.902 19.196 -0.716 1.00 82.12 157 SER A C 1
ATOM 1316 O O . SER A 1 157 ? 13.400 20.258 -0.369 1.00 82.12 157 SER A O 1
ATOM 1318 N N . ARG A 1 158 ? 15.166 19.101 -1.154 1.00 83.50 158 ARG A N 1
ATOM 1319 C CA . ARG A 1 158 ? 16.136 20.206 -1.084 1.00 83.50 158 ARG A CA 1
ATOM 1320 C C . ARG A 1 158 ? 15.619 21.484 -1.747 1.00 83.50 158 ARG A C 1
ATOM 1322 O O . ARG A 1 158 ? 15.686 22.550 -1.156 1.00 83.50 158 ARG A O 1
ATOM 1329 N N . ARG A 1 159 ? 15.030 21.380 -2.947 1.00 80.31 159 ARG A N 1
ATOM 1330 C CA . ARG A 1 159 ? 14.428 22.533 -3.649 1.00 80.31 159 ARG A CA 1
ATOM 1331 C C . ARG A 1 159 ? 13.306 23.213 -2.857 1.00 80.31 159 ARG A C 1
ATOM 1333 O O . ARG A 1 159 ? 13.127 24.418 -2.998 1.00 80.31 159 ARG A O 1
ATOM 1340 N N . ARG A 1 160 ? 12.519 22.456 -2.085 1.00 77.31 160 ARG A N 1
ATOM 1341 C CA . ARG A 1 160 ? 11.468 23.018 -1.223 1.00 77.31 160 ARG A CA 1
ATOM 1342 C C . ARG A 1 160 ? 12.082 23.726 -0.023 1.00 77.31 160 ARG A C 1
ATOM 1344 O O . ARG A 1 160 ? 11.690 24.854 0.244 1.00 77.31 160 ARG A O 1
ATOM 1351 N N . ASP A 1 161 ? 13.083 23.121 0.607 1.00 75.31 161 ASP A N 1
ATOM 1352 C CA . ASP A 1 161 ? 13.779 23.711 1.754 1.00 75.31 161 ASP A CA 1
ATOM 1353 C C . ASP A 1 161 ? 14.461 25.035 1.376 1.00 75.31 161 ASP A C 1
ATOM 1355 O O . ASP A 1 161 ? 14.345 26.021 2.098 1.00 75.31 161 ASP A O 1
ATOM 1359 N N . THR A 1 162 ? 15.106 25.102 0.204 1.00 74.44 162 THR A N 1
ATOM 1360 C CA . THR A 1 162 ? 15.709 26.346 -0.305 1.00 74.44 162 THR A CA 1
ATOM 1361 C C . THR A 1 162 ? 14.663 27.430 -0.574 1.00 74.44 162 THR A C 1
ATOM 1363 O O . THR A 1 162 ? 14.890 28.576 -0.209 1.00 74.44 162 THR A O 1
ATOM 1366 N N . LYS A 1 163 ? 13.506 27.082 -1.160 1.00 72.75 163 LYS A N 1
ATOM 1367 C CA . LYS A 1 163 ? 12.410 28.038 -1.409 1.00 72.75 163 LYS A CA 1
ATOM 1368 C C . LYS A 1 163 ? 11.798 28.596 -0.127 1.00 72.75 163 LYS A C 1
ATOM 1370 O O . LYS A 1 163 ? 11.379 29.744 -0.117 1.00 72.75 163 LYS A O 1
ATOM 1375 N N . ILE A 1 164 ? 11.717 27.780 0.923 1.00 72.44 164 ILE A N 1
ATOM 1376 C CA . ILE A 1 164 ? 11.243 28.225 2.237 1.00 72.44 164 ILE A CA 1
ATOM 1377 C C . ILE A 1 164 ? 12.265 29.198 2.832 1.00 72.44 164 ILE A C 1
ATOM 1379 O O . ILE A 1 164 ? 11.887 30.283 3.243 1.00 72.44 164 ILE A O 1
ATOM 1383 N N . LYS A 1 165 ? 13.561 28.859 2.799 1.00 67.44 165 LYS A N 1
ATOM 1384 C CA . LYS A 1 165 ? 14.634 29.727 3.312 1.00 67.44 165 LYS A CA 1
ATOM 1385 C C . LYS A 1 165 ? 14.790 31.054 2.568 1.00 67.44 165 LYS A C 1
ATOM 1387 O O . LYS A 1 165 ? 15.270 31.993 3.171 1.00 67.44 165 LYS A O 1
ATOM 1392 N N . SER A 1 166 ? 14.437 31.126 1.284 1.00 64.94 166 SER A N 1
ATOM 1393 C CA . SER A 1 166 ? 14.479 32.374 0.506 1.00 64.94 166 SER A CA 1
ATOM 1394 C C . SER A 1 166 ? 13.218 33.236 0.642 1.00 64.94 166 SER A C 1
ATOM 1396 O O . SER A 1 166 ? 13.146 34.291 0.024 1.00 64.94 166 SER A O 1
ATOM 1398 N N . ALA A 1 167 ? 12.186 32.739 1.330 1.00 58.25 167 ALA A N 1
ATOM 1399 C CA . ALA A 1 167 ? 10.920 33.441 1.556 1.00 58.25 167 ALA A CA 1
ATOM 1400 C C . ALA A 1 167 ? 10.841 34.096 2.950 1.00 58.25 167 ALA A C 1
ATOM 1402 O O . ALA A 1 167 ? 9.822 34.706 3.271 1.00 58.25 167 ALA A O 1
ATOM 1403 N N . PHE A 1 168 ? 11.902 33.956 3.747 1.00 49.50 168 PHE A N 1
ATOM 1404 C CA . PHE A 1 168 ? 12.148 34.622 5.025 1.00 49.50 168 PHE A CA 1
ATOM 1405 C C . PHE A 1 168 ? 13.462 35.397 4.924 1.00 49.50 168 PHE A C 1
ATOM 1407 O O . PHE A 1 168 ? 13.616 36.361 5.700 1.00 49.50 168 PHE A O 1
#

Sequence (168 aa):
MFDYETQLNVFKELYNDIIQLGDFRTRETETKTAEEYMKKKLRNWGDYTDSIFRILRATGVVVFSKGRTLTISSERIDEIKYILKKVDREIVCTDMNRNDFDLYISNPHEPILLNDNKDSLIKTLESIGSFGNNKEDIYVLKHRLNQQRIFRKQKKSRRRDTKIKSAF

pLDDT: mean 88.2, std 7.96, range [48.66, 96.19]